Protein AF-A0A7C1M5N7-F1 (afdb_monomer)

pLDDT: mean 85.47, std 12.75, range [38.44, 97.75]

Radius of gyration: 18.99 Å; Cα contacts (8 Å, |Δi|>4): 50; chains: 1; bounding box: 35×49×40 Å

Solvent-accessible surface area (backbone atoms only — not comparable to full-atom values): 5789 Å² total; per-residue (Å²): 134,86,79,81,76,79,78,79,82,81,74,75,94,71,81,55,74,74,61,60,71,74,50,80,91,80,73,90,84,47,65,86,79,89,68,87,49,73,68,53,43,57,52,52,48,61,55,57,70,75,49,96,65,72,51,77,51,74,44,56,63,88,75,95,65,88,92,71,87,67,66,79,67,43,81,46,73,29,52,100,62,62

Sequence (82 aa):
MISERRTVMTFKENIDKKDLVEYPVSGFKGEIVLVDDPGKLKESLRMLESVSVIGFDTETKPKFSKGKHNKVALLQLADSNR

Mean predicted aligned error: 9.15 Å

Foldseek 3Di:
DDPDPDPDDDDDPDDDPVNVVPDDDDDQPADDDDDPDPVSVVVVVVVVVVDPDKDKDFDFDDDPDDDDGGDTPDIDIGDPHD

Secondary structure (DSSP, 8-state):
------------S---HHHHHHSPPP---S------SHHHHHHHHHHHTT-S--EEEEEE---SSTT-PPPEEEEEEE-S--

Structure (mmCIF, N/CA/C/O backbone):
data_AF-A0A7C1M5N7-F1
#
_entry.id   AF-A0A7C1M5N7-F1
#
loop_
_atom_site.group_PDB
_atom_site.id
_atom_site.type_symbol
_atom_site.label_atom_id
_atom_site.label_alt_id
_atom_site.label_comp_id
_atom_site.label_asym_id
_atom_site.label_entity_id
_atom_site.label_seq_id
_atom_site.pdbx_PDB_ins_code
_atom_site.Cartn_x
_atom_site.Cartn_y
_atom_site.Cartn_z
_atom_site.occupancy
_atom_site.B_iso_or_equiv
_atom_site.auth_seq_id
_atom_site.auth_comp_id
_atom_site.auth_asym_id
_atom_site.auth_atom_id
_atom_site.pdbx_PDB_model_num
ATOM 1 N N . MET A 1 1 ? -12.519 -34.275 21.312 1.00 38.44 1 MET A N 1
ATOM 2 C CA . MET A 1 1 ? -12.658 -33.039 20.515 1.00 38.44 1 MET A CA 1
ATOM 3 C C . MET A 1 1 ? -11.519 -33.028 19.517 1.00 38.44 1 MET A C 1
ATOM 5 O O . MET A 1 1 ? -10.368 -33.111 19.925 1.00 38.44 1 MET A O 1
ATOM 9 N N . ILE A 1 2 ? -11.843 -33.125 18.233 1.00 43.00 2 ILE A N 1
ATOM 10 C CA . ILE A 1 2 ? -10.879 -33.374 17.161 1.00 43.00 2 ILE A CA 1
ATOM 11 C C . ILE A 1 2 ? -10.248 -32.023 16.821 1.00 43.00 2 ILE A C 1
ATOM 13 O O . ILE A 1 2 ? -10.957 -31.099 16.445 1.00 43.00 2 ILE A O 1
ATOM 17 N N . SER A 1 3 ? -8.941 -31.894 17.045 1.00 47.72 3 SER A N 1
ATOM 18 C CA . SER A 1 3 ? -8.168 -30.708 16.675 1.00 47.72 3 SER A CA 1
ATOM 19 C C . SER A 1 3 ? -8.154 -30.593 15.150 1.00 47.72 3 SER A C 1
ATOM 21 O O . SER A 1 3 ? -7.617 -31.474 14.471 1.00 47.72 3 SER A O 1
ATOM 23 N N . GLU A 1 4 ? -8.793 -29.554 14.611 1.00 52.06 4 GLU A N 1
ATOM 24 C CA . GLU A 1 4 ? -8.731 -29.221 13.190 1.00 52.06 4 GLU A CA 1
ATOM 25 C C . GLU A 1 4 ? -7.270 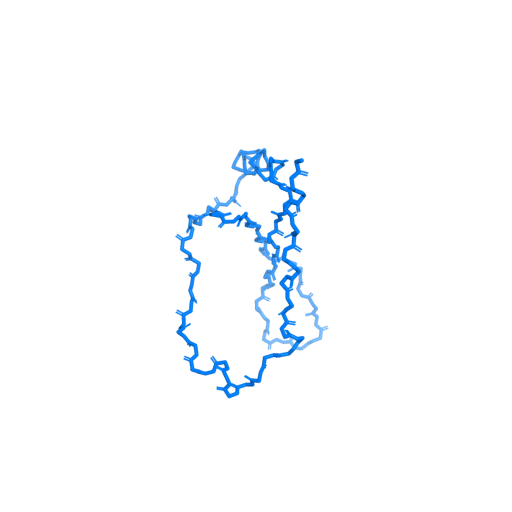-28.947 12.820 1.00 52.06 4 GLU A C 1
ATOM 27 O O . GLU A 1 4 ? -6.655 -27.964 13.240 1.00 52.06 4 GLU A O 1
ATOM 32 N N . ARG A 1 5 ? -6.676 -29.868 12.058 1.00 57.69 5 ARG A N 1
ATOM 33 C CA . ARG A 1 5 ? -5.333 -29.696 11.510 1.00 57.69 5 ARG A CA 1
ATOM 34 C C . ARG A 1 5 ? -5.369 -28.491 10.570 1.00 57.69 5 ARG A C 1
ATOM 36 O O . ARG A 1 5 ? -6.014 -28.552 9.529 1.00 57.69 5 ARG A O 1
ATOM 43 N N . ARG A 1 6 ? -4.660 -27.413 10.921 1.00 58.53 6 ARG A N 1
ATOM 44 C CA . ARG A 1 6 ? -4.359 -26.314 9.993 1.00 58.53 6 ARG A CA 1
ATOM 45 C C . ARG A 1 6 ? -3.658 -26.904 8.769 1.00 58.53 6 ARG A C 1
ATOM 47 O O . ARG A 1 6 ? -2.521 -27.361 8.877 1.00 58.53 6 ARG A O 1
ATOM 54 N N . THR A 1 7 ? -4.329 -26.912 7.623 1.00 60.53 7 THR A N 1
ATOM 55 C CA . THR A 1 7 ? -3.693 -27.213 6.340 1.00 60.53 7 THR A CA 1
ATOM 56 C C . THR A 1 7 ? -2.605 -26.174 6.102 1.00 60.53 7 THR A C 1
ATOM 58 O O . THR A 1 7 ? -2.892 -24.984 5.979 1.00 60.53 7 THR A O 1
ATOM 61 N N . VAL A 1 8 ? -1.347 -26.608 6.071 1.00 65.38 8 VAL A N 1
ATOM 62 C CA . VAL A 1 8 ? -0.235 -25.751 5.658 1.00 65.38 8 VAL A CA 1
ATOM 63 C C . VAL A 1 8 ? -0.345 -25.608 4.144 1.00 65.38 8 VAL A C 1
ATOM 65 O O . VAL A 1 8 ? -0.096 -26.561 3.411 1.00 65.38 8 VAL A O 1
ATOM 68 N N . MET A 1 9 ? -0.783 -24.441 3.675 1.00 70.62 9 MET A N 1
ATOM 69 C CA . MET A 1 9 ? -0.760 -24.115 2.250 1.00 70.62 9 MET A CA 1
ATOM 70 C C . MET A 1 9 ? 0.702 -23.983 1.810 1.00 70.62 9 MET A C 1
ATOM 72 O O . MET A 1 9 ? 1.394 -23.052 2.219 1.00 70.62 9 MET A O 1
ATOM 76 N N . THR A 1 10 ? 1.187 -24.925 1.003 1.00 82.81 10 THR A N 1
ATOM 77 C CA . THR A 1 10 ? 2.505 -24.830 0.368 1.00 82.81 10 THR A CA 1
ATOM 78 C C . THR A 1 10 ? 2.368 -24.045 -0.929 1.00 82.81 10 THR A C 1
ATOM 80 O O . THR A 1 10 ? 1.806 -24.538 -1.905 1.00 82.81 10 THR A O 1
ATOM 83 N N . PHE A 1 11 ? 2.884 -22.819 -0.943 1.00 84.31 11 PHE A N 1
ATOM 84 C CA . PHE A 1 11 ? 3.017 -22.036 -2.167 1.00 84.31 11 PHE A CA 1
ATOM 85 C C . PHE A 1 11 ? 4.285 -22.452 -2.916 1.00 84.31 11 PHE A C 1
ATOM 87 O O . PHE A 1 11 ? 5.297 -22.786 -2.298 1.00 84.31 11 PHE A O 1
ATOM 94 N N . LYS A 1 12 ? 4.237 -22.431 -4.252 1.00 84.75 12 LYS A N 1
ATOM 95 C CA . LYS A 1 12 ? 5.459 -22.529 -5.056 1.00 84.75 12 LYS A CA 1
ATOM 96 C C . LYS A 1 12 ? 6.331 -21.308 -4.756 1.00 84.75 12 LYS A C 1
ATOM 98 O O . LYS A 1 12 ? 5.827 -20.190 -4.742 1.00 84.75 12 LYS A O 1
ATOM 103 N N . GLU A 1 13 ? 7.626 -21.528 -4.554 1.00 86.38 13 GLU A N 1
ATOM 104 C CA . GLU A 1 13 ? 8.590 -20.447 -4.305 1.00 86.38 13 GLU A CA 1
ATOM 105 C C . GLU A 1 13 ? 8.750 -19.529 -5.525 1.00 86.38 13 GLU A C 1
ATOM 107 O O . GLU A 1 13 ? 8.939 -18.326 -5.384 1.00 86.38 13 GLU A O 1
ATOM 112 N N . ASN A 1 14 ? 8.626 -20.096 -6.729 1.00 87.88 14 ASN A N 1
ATOM 113 C CA . ASN A 1 14 ? 8.745 -19.378 -7.990 1.00 87.88 14 ASN A CA 1
ATOM 114 C C . ASN A 1 14 ? 7.583 -19.733 -8.922 1.00 87.88 14 ASN A C 1
ATOM 116 O O . ASN A 1 14 ? 7.118 -20.876 -8.953 1.00 87.88 14 ASN A O 1
ATOM 120 N N . ILE A 1 15 ? 7.141 -18.745 -9.700 1.00 85.94 15 ILE A N 1
ATOM 121 C CA . ILE A 1 15 ? 6.172 -18.925 -10.782 1.00 85.94 15 ILE A CA 1
ATOM 122 C C . ILE A 1 15 ? 6.929 -18.774 -12.100 1.00 85.94 15 ILE A C 1
ATOM 124 O O . ILE A 1 15 ? 7.593 -17.758 -12.327 1.00 85.94 15 ILE A O 1
ATOM 128 N N . ASP A 1 16 ? 6.841 -19.780 -12.968 1.00 89.44 16 ASP A N 1
ATOM 129 C CA . ASP A 1 16 ? 7.485 -19.734 -14.275 1.00 89.44 16 ASP A CA 1
ATOM 130 C C . ASP A 1 16 ? 6.830 -18.676 -15.169 1.00 89.44 16 ASP A C 1
ATOM 132 O O . ASP A 1 16 ? 5.611 -18.513 -15.203 1.00 89.44 16 ASP A O 1
ATOM 136 N N . LYS A 1 17 ? 7.640 -17.969 -15.967 1.00 86.44 17 LYS A N 1
ATOM 137 C CA . LYS A 1 17 ? 7.132 -16.926 -16.878 1.00 86.44 17 LYS A CA 1
ATOM 138 C C . LYS A 1 17 ? 6.090 -17.447 -17.866 1.00 86.44 17 LYS A C 1
ATOM 140 O O . LYS A 1 17 ? 5.220 -16.687 -18.266 1.00 86.44 17 LYS A O 1
ATOM 145 N N . LYS A 1 18 ? 6.205 -18.714 -18.277 1.00 88.44 18 LYS A N 1
ATOM 146 C CA . LYS A 1 18 ? 5.242 -19.360 -19.178 1.00 88.44 18 LYS A CA 1
ATOM 147 C C . LYS A 1 18 ? 3.888 -19.529 -18.495 1.00 88.44 18 LYS A C 1
ATOM 149 O O . LYS A 1 18 ? 2.879 -19.207 -19.101 1.00 88.44 18 LYS A O 1
ATOM 154 N N . ASP A 1 19 ? 3.896 -19.931 -17.226 1.00 85.62 19 ASP A N 1
ATOM 155 C CA . ASP A 1 19 ? 2.684 -20.083 -16.425 1.00 85.62 19 ASP A CA 1
ATOM 156 C C . ASP A 1 19 ? 2.009 -18.723 -16.203 1.00 85.62 19 ASP A C 1
ATOM 158 O O . ASP A 1 19 ? 0.794 -18.622 -16.320 1.00 85.62 19 ASP A O 1
ATOM 162 N N . LEU A 1 20 ? 2.788 -17.657 -15.956 1.00 85.62 20 LEU A N 1
ATOM 163 C CA . LEU A 1 20 ? 2.267 -16.297 -15.737 1.00 85.62 20 LEU A CA 1
ATOM 164 C C . LEU A 1 20 ? 1.400 -15.770 -16.891 1.00 85.62 20 LEU A C 1
ATOM 166 O O . LEU A 1 20 ? 0.434 -15.057 -16.633 1.00 85.62 20 LEU A O 1
ATOM 170 N N . VAL A 1 21 ? 1.742 -16.100 -18.141 1.00 86.94 21 VAL A N 1
ATOM 171 C CA . VAL A 1 21 ? 1.036 -15.604 -19.340 1.00 86.94 21 VAL A CA 1
ATOM 172 C C . VAL A 1 21 ? -0.357 -16.223 -19.485 1.00 86.94 21 VAL A C 1
ATOM 174 O O . VAL A 1 21 ? -1.244 -15.594 -20.054 1.00 86.94 21 VAL A O 1
ATOM 177 N N . GLU A 1 22 ? -0.565 -17.421 -18.940 1.00 89.56 22 GLU A N 1
ATOM 178 C CA . GLU A 1 22 ? -1.844 -18.134 -19.010 1.00 89.56 22 GLU A CA 1
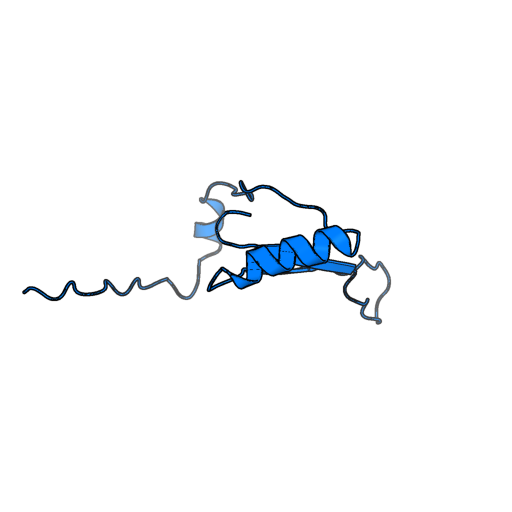ATOM 179 C C . GLU A 1 22 ? -2.860 -17.641 -17.965 1.00 89.56 22 GLU A C 1
ATOM 181 O O . GLU A 1 22 ? -4.049 -17.958 -18.049 1.00 89.56 22 GLU A O 1
ATOM 186 N N . TYR A 1 23 ? -2.426 -16.864 -16.966 1.00 88.19 23 TYR A N 1
ATOM 187 C CA . TYR A 1 23 ? -3.336 -16.335 -15.954 1.00 88.19 23 TYR A CA 1
ATOM 188 C C . TYR A 1 23 ? -4.128 -15.130 -16.475 1.00 88.19 23 TYR A C 1
ATOM 190 O O . TYR A 1 23 ? -3.594 -14.282 -17.195 1.00 88.19 23 TYR A O 1
ATOM 198 N N . PRO A 1 24 ? -5.404 -14.994 -16.070 1.00 89.81 24 PRO A N 1
ATOM 199 C CA . PRO A 1 24 ? -6.182 -13.813 -16.400 1.00 89.81 24 PRO A CA 1
ATOM 200 C C . PRO A 1 24 ? -5.539 -12.567 -15.790 1.00 89.81 24 PRO A C 1
ATOM 202 O O . PRO 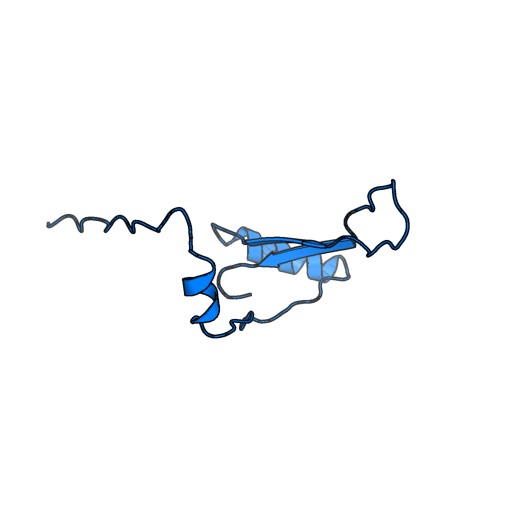A 1 24 ? -5.074 -12.579 -14.647 1.00 89.81 24 PRO A O 1
ATOM 205 N N . VAL A 1 25 ? -5.580 -11.461 -16.534 1.00 88.69 25 VAL A N 1
ATOM 206 C CA . VAL A 1 25 ? -5.177 -10.156 -16.008 1.00 88.69 25 VAL A CA 1
ATOM 207 C C . VAL A 1 25 ? -6.064 -9.819 -14.816 1.00 88.69 25 VAL A C 1
ATOM 209 O O . VAL A 1 25 ? -7.288 -9.726 -14.934 1.00 88.69 25 VAL A O 1
ATOM 212 N N . SER A 1 26 ? -5.430 -9.629 -13.665 1.00 87.38 26 SER A N 1
ATOM 213 C CA . SER A 1 26 ? -6.102 -9.191 -12.453 1.00 87.38 26 SER A CA 1
ATOM 214 C C . SER A 1 26 ? -5.894 -7.696 -12.245 1.00 87.38 26 SER A C 1
ATOM 216 O O . SER A 1 26 ? -4.896 -7.116 -12.667 1.00 87.38 26 SER A O 1
ATOM 218 N N . GLY A 1 27 ? -6.858 -7.071 -11.584 1.00 88.75 27 GLY A N 1
ATOM 219 C CA . GLY A 1 27 ? -6.782 -5.687 -11.146 1.00 88.75 27 GLY A CA 1
ATOM 220 C C . GLY A 1 27 ? -7.456 -5.566 -9.793 1.00 88.75 27 GLY A C 1
ATOM 221 O O . GLY A 1 27 ? -8.351 -6.356 -9.480 1.00 88.75 27 GLY A O 1
ATOM 222 N N . PHE A 1 28 ? -7.032 -4.587 -9.000 1.00 90.19 28 PHE A N 1
ATOM 223 C CA . PHE A 1 28 ? -7.632 -4.335 -7.698 1.00 90.19 28 PHE A CA 1
ATOM 224 C C . PHE A 1 28 ? -9.132 -4.048 -7.854 1.00 90.19 28 PHE A C 1
ATOM 226 O O . PHE A 1 28 ? -9.533 -3.233 -8.687 1.00 90.19 28 PHE A O 1
ATOM 233 N N . LYS A 1 29 ? -9.963 -4.782 -7.107 1.00 90.81 29 LYS A N 1
ATOM 234 C CA . LYS A 1 29 ? -11.432 -4.672 -7.149 1.00 90.81 29 LYS A CA 1
ATOM 235 C C . LYS A 1 29 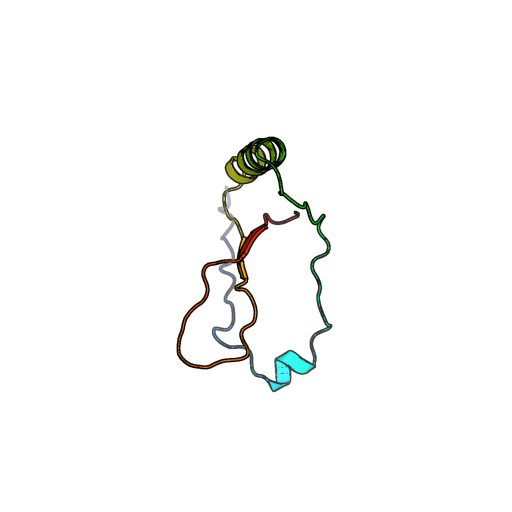? -12.011 -3.924 -5.949 1.00 90.81 29 LYS A C 1
ATOM 237 O O . LYS A 1 29 ? -13.213 -3.675 -5.939 1.00 90.81 29 LYS A O 1
ATOM 242 N N . GLY A 1 30 ? -11.173 -3.608 -4.963 1.00 89.38 30 GLY A N 1
ATOM 243 C CA . GLY A 1 30 ? -11.548 -2.811 -3.805 1.00 89.38 30 GLY A CA 1
ATOM 244 C C . GLY A 1 30 ? -11.756 -1.340 -4.151 1.00 89.38 30 GLY A C 1
ATOM 245 O O . GLY A 1 30 ? -11.517 -0.889 -5.275 1.00 89.38 30 GLY A O 1
ATOM 246 N N . GLU A 1 31 ? -12.210 -0.584 -3.161 1.00 91.94 31 GLU A N 1
ATOM 247 C CA . GLU A 1 31 ? -12.358 0.863 -3.280 1.00 91.94 31 GLU A CA 1
ATOM 248 C C . GLU A 1 31 ? -10.989 1.544 -3.170 1.00 91.94 31 GLU A C 1
ATOM 250 O O . GLU A 1 31 ? -10.258 1.318 -2.215 1.00 91.94 31 GLU A O 1
ATOM 255 N N . ILE A 1 32 ? -10.656 2.422 -4.119 1.00 93.75 32 ILE A N 1
ATOM 256 C CA . ILE A 1 32 ? -9.441 3.241 -4.039 1.00 93.75 32 ILE A CA 1
ATOM 257 C C . ILE A 1 32 ? -9.785 4.574 -3.379 1.00 93.75 32 ILE A C 1
ATOM 259 O O . ILE A 1 32 ? -10.569 5.358 -3.917 1.00 93.75 32 ILE A O 1
ATOM 263 N N . VAL A 1 33 ? -9.142 4.860 -2.247 1.00 94.50 33 VAL A N 1
ATOM 264 C CA . VAL A 1 33 ? -9.326 6.107 -1.496 1.00 94.50 33 VAL A CA 1
ATOM 265 C C . VAL A 1 33 ? -8.139 7.028 -1.709 1.00 94.50 33 VAL A C 1
ATOM 267 O O . VAL A 1 33 ? -7.016 6.717 -1.314 1.00 94.50 33 VAL A O 1
ATOM 270 N N . LEU A 1 34 ? -8.383 8.202 -2.289 1.00 96.38 34 LEU A N 1
ATOM 271 C CA . LEU A 1 34 ? -7.355 9.233 -2.369 1.00 96.38 34 LEU A CA 1
ATOM 272 C C . LEU A 1 34 ? -7.241 9.972 -1.031 1.00 96.38 34 LEU A C 1
ATOM 274 O O . LEU A 1 34 ? -8.151 10.702 -0.634 1.00 96.38 34 LEU A O 1
ATOM 278 N N . VAL A 1 35 ? -6.096 9.806 -0.373 1.00 96.81 35 VAL A N 1
ATOM 279 C CA . VAL A 1 35 ? -5.733 10.507 0.862 1.00 96.81 35 VAL A CA 1
ATOM 280 C C . VAL A 1 35 ? -4.778 11.651 0.529 1.00 96.81 35 VAL A C 1
ATOM 282 O O . VAL A 1 35 ? -3.576 11.451 0.372 1.00 96.81 35 VAL A O 1
ATOM 285 N N . ASP A 1 36 ? -5.320 12.856 0.411 1.00 96.69 36 ASP A N 1
ATOM 286 C CA . ASP A 1 36 ? -4.603 14.080 0.030 1.00 96.69 36 ASP A CA 1
ATOM 287 C C . ASP A 1 36 ? -4.688 15.191 1.091 1.00 96.69 36 ASP A C 1
ATOM 289 O O . ASP A 1 36 ? -4.123 16.270 0.912 1.00 96.69 36 ASP A O 1
ATOM 293 N N . ASP A 1 37 ? -5.339 14.913 2.224 1.00 97.75 37 ASP A N 1
ATOM 294 C CA . ASP A 1 37 ? -5.441 15.829 3.353 1.00 97.75 37 ASP A CA 1
ATOM 295 C C . ASP A 1 37 ? -5.298 15.116 4.717 1.00 97.75 37 ASP A C 1
ATOM 297 O O . ASP A 1 37 ? -5.507 13.900 4.830 1.00 97.75 37 ASP A O 1
ATOM 301 N N . PRO A 1 38 ? -4.948 15.857 5.788 1.00 97.12 38 PRO A N 1
ATOM 302 C CA . PRO A 1 38 ? -4.744 15.274 7.115 1.00 97.12 38 PRO A CA 1
ATOM 303 C C . PRO A 1 38 ? -5.989 14.627 7.744 1.00 97.12 38 PRO A C 1
ATOM 305 O O . PRO A 1 38 ? -5.858 13.728 8.577 1.00 97.12 38 PRO A O 1
ATOM 308 N N . GLY A 1 39 ? -7.194 15.077 7.386 1.00 97.38 39 GLY A N 1
ATOM 309 C CA . GLY A 1 39 ? -8.451 14.526 7.886 1.00 97.38 39 GLY A CA 1
ATOM 310 C C . GLY A 1 39 ? -8.683 13.113 7.360 1.00 97.38 39 GLY A C 1
ATOM 311 O O . GLY A 1 39 ? -8.860 12.185 8.156 1.00 97.38 39 GLY A O 1
ATOM 312 N N . LYS A 1 40 ? -8.569 12.936 6.038 1.00 96.44 40 LYS A N 1
ATOM 313 C CA . LYS A 1 40 ? -8.637 11.620 5.380 1.00 96.44 40 LYS A CA 1
ATOM 314 C C . LYS A 1 40 ? -7.540 10.681 5.859 1.00 96.44 40 LYS A C 1
ATOM 316 O O . LYS A 1 40 ? -7.788 9.489 6.036 1.00 96.44 40 LYS A O 1
ATOM 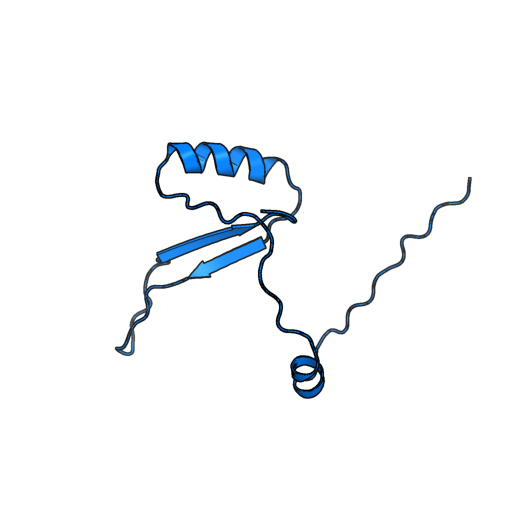321 N N . LEU A 1 41 ? -6.343 11.211 6.124 1.00 95.69 41 LEU A N 1
ATOM 322 C CA . LEU A 1 41 ? -5.241 10.419 6.669 1.00 95.69 41 LEU A CA 1
ATOM 323 C C . LEU A 1 41 ? -5.611 9.835 8.032 1.00 95.69 41 LEU A C 1
ATOM 325 O O . LEU A 1 41 ? -5.477 8.634 8.249 1.00 95.69 41 LEU A O 1
ATOM 329 N N . LYS A 1 42 ? -6.128 10.666 8.941 1.00 96.31 42 LYS A N 1
ATOM 330 C CA . LYS A 1 42 ? -6.517 10.227 10.286 1.00 96.31 42 LYS A CA 1
ATOM 331 C C . LYS A 1 42 ? -7.618 9.165 10.254 1.00 96.31 42 LYS A C 1
ATOM 333 O O . LYS A 1 42 ? -7.619 8.260 11.083 1.00 96.31 42 LYS A O 1
ATOM 338 N N . GLU A 1 43 ? -8.571 9.287 9.335 1.00 94.62 43 GLU A N 1
ATOM 339 C CA . GLU A 1 43 ? -9.624 8.287 9.153 1.00 94.62 43 GLU A CA 1
ATOM 340 C C . GLU A 1 43 ? -9.079 6.966 8.606 1.00 94.62 43 GLU A C 1
ATOM 342 O O . GLU A 1 43 ? -9.355 5.914 9.182 1.00 94.62 43 GLU A O 1
ATOM 347 N N . SER A 1 44 ? -8.252 7.034 7.564 1.00 94.12 44 SER A N 1
ATOM 348 C CA . SER A 1 44 ? -7.657 5.855 6.927 1.00 94.12 44 SER A CA 1
ATOM 349 C C . SER A 1 44 ? -6.771 5.076 7.898 1.00 94.12 44 SER A C 1
ATOM 351 O O . SER A 1 44 ? -6.852 3.854 7.959 1.00 94.12 44 SER A O 1
ATOM 353 N N . LEU A 1 45 ? -5.983 5.772 8.725 1.00 93.88 45 LEU A N 1
ATOM 354 C CA . LEU A 1 45 ? -5.128 5.133 9.728 1.00 93.88 45 LEU A CA 1
ATOM 355 C C . LEU A 1 45 ? -5.928 4.369 10.787 1.00 93.88 45 LEU A C 1
ATOM 357 O O . LEU A 1 45 ? -5.573 3.239 11.091 1.00 93.88 45 LEU A O 1
ATOM 361 N N . ARG A 1 46 ? -7.035 4.925 11.298 1.00 94.00 46 ARG A N 1
ATOM 362 C CA . ARG A 1 46 ? -7.886 4.210 12.271 1.00 94.00 46 ARG A CA 1
ATOM 363 C C . ARG A 1 46 ? -8.450 2.906 11.714 1.00 94.00 46 ARG A C 1
ATOM 365 O O . ARG A 1 46 ? -8.616 1.946 12.457 1.00 94.00 46 ARG A O 1
ATOM 372 N N . MET A 1 47 ? -8.778 2.890 10.424 1.00 91.06 47 MET A N 1
ATOM 373 C CA . MET A 1 47 ? -9.229 1.678 9.749 1.00 91.06 47 MET A CA 1
ATOM 374 C C . MET A 1 47 ? -8.080 0.667 9.648 1.00 91.06 47 MET A C 1
ATOM 376 O O . MET A 1 47 ? -8.229 -0.468 10.099 1.00 91.06 47 MET A O 1
ATOM 380 N N . LEU A 1 48 ? -6.914 1.098 9.158 1.00 93.38 48 LEU A N 1
ATOM 381 C CA . LEU A 1 48 ? -5.748 0.227 8.981 1.00 93.38 48 LEU A CA 1
ATOM 382 C C . LEU A 1 48 ? -5.197 -0.319 10.311 1.00 93.38 48 LEU A C 1
ATOM 384 O O . LEU A 1 48 ? -4.675 -1.426 10.352 1.00 93.38 48 LEU A O 1
ATOM 388 N N . GLU A 1 49 ? -5.348 0.411 11.416 1.00 93.69 49 GLU A N 1
ATOM 389 C CA . GLU A 1 49 ? -4.990 -0.058 12.764 1.00 93.69 49 GLU A CA 1
ATOM 390 C C . GLU A 1 49 ? -5.830 -1.260 13.227 1.00 93.69 49 GLU A C 1
ATOM 392 O O . GLU A 1 49 ? -5.402 -2.007 14.107 1.00 93.69 49 GLU A O 1
ATOM 397 N N . SER A 1 50 ? -7.020 -1.463 12.651 1.00 91.44 50 SER A N 1
ATOM 398 C CA . SER A 1 50 ? -7.913 -2.566 13.023 1.00 91.44 50 SER A CA 1
ATOM 399 C C . SER A 1 50 ? -7.598 -3.891 12.319 1.00 91.44 50 SER A C 1
ATOM 401 O O . SER A 1 50 ? -8.138 -4.929 12.710 1.00 91.44 50 SER A O 1
ATOM 403 N N . VAL A 1 51 ? -6.717 -3.883 11.311 1.00 92.50 51 VAL A N 1
ATOM 404 C CA . VAL A 1 51 ? -6.357 -5.074 10.530 1.00 92.50 51 VAL A CA 1
ATOM 405 C C . VAL A 1 51 ? -4.975 -5.604 10.915 1.00 92.50 51 VAL A C 1
ATOM 407 O O . VAL A 1 51 ? -4.059 -4.860 11.247 1.00 92.50 51 VAL A O 1
ATOM 410 N N . SER A 1 52 ? -4.805 -6.928 10.878 1.00 93.69 52 SER A N 1
ATOM 411 C CA . SER A 1 52 ? -3.557 -7.582 11.301 1.00 93.69 52 SER A CA 1
ATOM 412 C C . SER A 1 52 ? -2.461 -7.599 10.234 1.00 93.69 52 SER A C 1
ATOM 414 O O . SER A 1 52 ? -1.303 -7.861 10.549 1.00 93.69 52 SER A O 1
ATOM 416 N N . VAL A 1 53 ? -2.830 -7.410 8.966 1.00 93.25 53 VAL A N 1
ATOM 417 C CA . VAL A 1 53 ? -1.926 -7.456 7.812 1.00 93.25 53 VAL A CA 1
ATOM 418 C C . VAL A 1 53 ? -2.351 -6.371 6.837 1.00 93.25 53 VAL A C 1
ATOM 420 O O . VAL A 1 53 ? -3.541 -6.217 6.571 1.00 93.25 53 VAL A O 1
ATOM 423 N N . ILE A 1 54 ? -1.364 -5.666 6.291 1.00 95.12 54 ILE A N 1
ATOM 424 C CA . ILE A 1 54 ? -1.551 -4.644 5.264 1.00 95.12 54 ILE A CA 1
ATOM 425 C C . ILE A 1 54 ? -0.624 -4.924 4.080 1.00 95.12 54 ILE A C 1
ATOM 427 O O . ILE A 1 54 ? 0.516 -5.360 4.258 1.00 95.12 54 ILE A O 1
ATOM 431 N N . GLY A 1 55 ? -1.117 -4.663 2.874 1.00 93.69 55 GLY A N 1
ATOM 432 C CA . GLY A 1 55 ? -0.301 -4.459 1.686 1.00 93.69 55 GLY A CA 1
ATOM 433 C C . GLY A 1 55 ? 0.324 -3.065 1.712 1.00 93.69 55 GLY A C 1
ATOM 434 O O . GLY A 1 55 ? -0.291 -2.110 2.186 1.00 93.69 55 GLY A O 1
ATOM 435 N N . PHE A 1 56 ? 1.552 -2.957 1.213 1.00 94.81 56 PHE A N 1
ATOM 436 C CA . PHE A 1 56 ? 2.318 -1.715 1.157 1.00 94.81 56 PHE A CA 1
ATOM 437 C C . PHE A 1 56 ? 3.030 -1.624 -0.189 1.00 94.81 56 PHE A C 1
ATOM 439 O O . PHE A 1 56 ? 3.663 -2.595 -0.608 1.00 94.81 56 PHE A O 1
ATOM 446 N N . ASP A 1 57 ? 2.972 -0.452 -0.816 1.00 94.94 57 ASP A N 1
ATOM 447 C CA . ASP A 1 57 ? 3.777 -0.126 -1.991 1.00 94.94 57 ASP A CA 1
ATOM 448 C C . ASP A 1 57 ? 4.097 1.377 -2.046 1.00 94.94 57 ASP A C 1
ATOM 450 O O . ASP A 1 57 ? 3.467 2.198 -1.367 1.00 94.94 57 ASP A O 1
ATOM 454 N N . THR A 1 58 ? 5.098 1.757 -2.837 1.00 94.31 58 THR A N 1
ATOM 455 C CA . THR A 1 58 ? 5.476 3.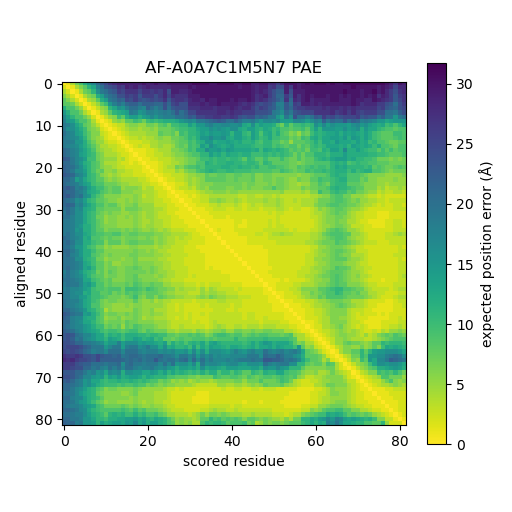161 -3.029 1.00 94.31 58 THR A CA 1
ATOM 456 C C . THR A 1 58 ? 5.825 3.457 -4.472 1.00 94.31 58 THR A C 1
ATOM 458 O O . THR A 1 58 ? 6.636 2.758 -5.072 1.00 94.31 58 THR A O 1
ATOM 461 N N . GLU A 1 59 ? 5.357 4.600 -4.964 1.00 92.62 59 GLU A N 1
ATOM 462 C CA . GLU A 1 59 ? 5.742 5.103 -6.278 1.00 92.62 59 GLU A CA 1
ATOM 463 C C . GLU A 1 59 ? 6.672 6.308 -6.156 1.00 92.62 59 GLU A C 1
ATOM 465 O O . GLU A 1 59 ? 6.532 7.177 -5.284 1.00 92.62 59 GLU A O 1
ATOM 470 N N . THR A 1 60 ? 7.634 6.393 -7.073 1.00 89.69 60 THR A N 1
ATOM 471 C CA . THR A 1 60 ? 8.529 7.550 -7.193 1.00 89.69 60 THR A CA 1
ATOM 472 C C . THR A 1 60 ? 8.213 8.329 -8.459 1.00 89.69 60 THR A C 1
ATOM 474 O O . THR A 1 60 ? 7.772 7.779 -9.465 1.00 89.69 60 THR A O 1
ATOM 477 N N . LYS A 1 61 ? 8.453 9.644 -8.437 1.00 85.12 61 LYS A N 1
ATOM 478 C CA . LYS A 1 61 ? 8.263 10.470 -9.634 1.00 85.12 61 LYS A CA 1
ATOM 479 C C . LYS A 1 61 ? 9.133 9.921 -10.780 1.00 85.12 61 LYS A C 1
ATOM 481 O O . LYS A 1 61 ? 10.332 9.728 -10.553 1.00 85.12 61 LYS A O 1
ATOM 486 N N . PRO A 1 62 ? 8.603 9.729 -12.003 1.00 78.44 62 PRO A N 1
ATOM 487 C CA . PRO A 1 62 ? 9.407 9.261 -13.124 1.00 78.44 62 PRO A CA 1
ATOM 488 C C . PRO A 1 62 ? 10.517 10.263 -13.436 1.00 78.44 62 PRO A C 1
ATOM 490 O O . PRO A 1 62 ? 10.351 11.482 -13.301 1.00 78.44 62 PRO A O 1
ATOM 493 N N . LYS A 1 63 ? 11.675 9.748 -13.850 1.00 77.81 63 LYS A N 1
ATOM 494 C CA . LYS A 1 63 ? 12.831 10.574 -14.181 1.00 77.81 63 LYS A CA 1
ATOM 495 C C . LYS A 1 63 ? 13.486 10.111 -15.468 1.00 77.81 63 LYS A C 1
ATOM 497 O O . LYS A 1 63 ? 13.820 8.945 -15.624 1.00 77.81 63 LYS A O 1
ATOM 502 N N . PHE A 1 64 ? 13.750 11.077 -16.339 1.00 80.06 64 PHE A N 1
ATOM 503 C CA . PHE A 1 64 ? 14.357 10.848 -17.649 1.00 80.06 64 PHE A CA 1
ATOM 504 C C . PHE A 1 64 ? 15.862 11.188 -17.684 1.00 80.06 64 PHE A C 1
ATOM 506 O O . PHE A 1 64 ? 16.457 11.261 -18.752 1.00 80.06 64 PHE A O 1
ATOM 513 N N . SER A 1 65 ? 16.502 11.395 -16.522 1.00 80.81 65 SER A N 1
ATOM 514 C CA . SER A 1 65 ? 17.940 11.690 -16.396 1.00 80.81 65 SER A CA 1
ATOM 515 C C . SER A 1 65 ? 18.634 10.825 -15.332 1.00 80.81 65 SER A C 1
ATOM 517 O O . SER A 1 65 ? 18.141 10.671 -14.210 1.00 80.81 65 SER A O 1
ATOM 519 N N . LYS A 1 66 ? 19.794 10.251 -15.691 1.00 77.50 66 LYS A N 1
ATOM 520 C CA . LYS A 1 66 ? 20.562 9.291 -14.872 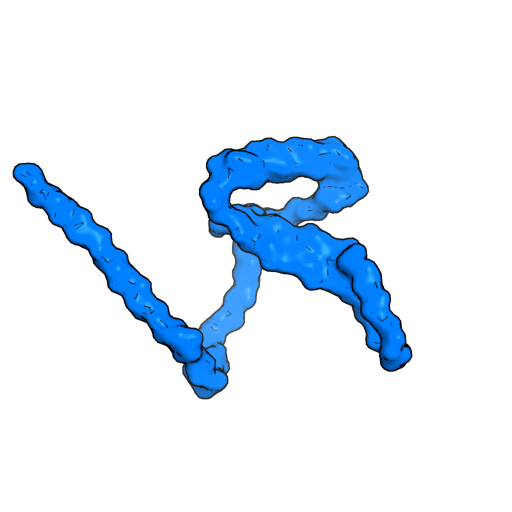1.00 77.50 66 LYS A CA 1
ATOM 521 C C . LYS A 1 66 ? 21.164 9.941 -13.609 1.00 77.50 66 LYS A C 1
ATOM 523 O O . LYS A 1 66 ? 21.523 11.115 -13.618 1.00 77.50 66 LYS A O 1
ATOM 528 N N . GLY A 1 67 ? 21.299 9.164 -12.528 1.00 75.75 67 GLY A N 1
ATOM 529 C CA . GLY A 1 67 ? 22.207 9.475 -11.408 1.00 75.75 67 GLY A CA 1
ATOM 530 C C . GLY A 1 67 ? 21.640 10.202 -10.179 1.00 75.75 67 GL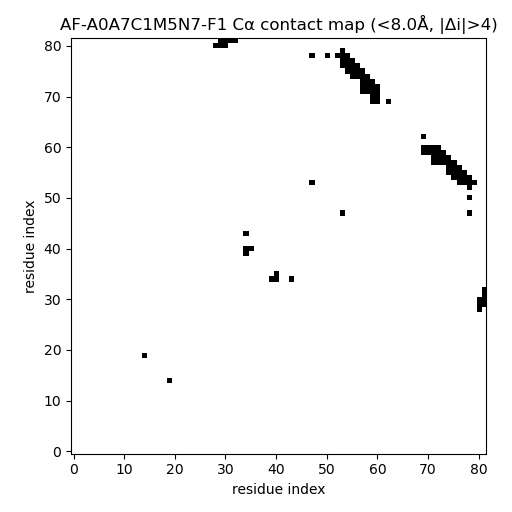Y A C 1
ATOM 531 O O . GLY A 1 67 ? 22.422 10.578 -9.314 1.00 75.75 67 GLY A O 1
ATOM 532 N N . LYS A 1 68 ? 20.319 10.409 -10.045 1.00 70.88 68 LYS A N 1
ATOM 533 C CA . LYS A 1 68 ? 19.731 10.809 -8.741 1.00 70.88 68 LYS A CA 1
ATOM 534 C C . LYS A 1 68 ? 18.424 10.073 -8.481 1.00 70.88 68 LYS A C 1
ATOM 536 O O . LYS A 1 68 ? 17.590 10.034 -9.385 1.00 70.88 68 LYS A O 1
ATOM 541 N N . HIS A 1 69 ? 18.251 9.584 -7.257 1.00 75.31 69 HIS A N 1
ATOM 542 C CA . HIS A 1 69 ? 17.015 8.976 -6.770 1.00 75.31 69 HIS A CA 1
ATOM 543 C C . HIS A 1 69 ? 16.009 10.064 -6.376 1.00 75.31 69 HIS A C 1
ATOM 545 O O . HIS A 1 69 ? 16.382 11.059 -5.750 1.00 75.31 69 HIS A O 1
ATOM 551 N N . ASN A 1 70 ? 14.747 9.894 -6.767 1.00 80.94 70 ASN A N 1
ATOM 552 C CA . ASN A 1 70 ? 13.665 10.769 -6.323 1.00 80.94 70 ASN A CA 1
ATOM 553 C C . ASN A 1 70 ? 13.157 10.307 -4.953 1.00 80.94 70 ASN A C 1
ATOM 555 O O . ASN A 1 70 ? 13.215 9.122 -4.633 1.00 80.94 70 ASN A O 1
ATOM 559 N N . LYS A 1 71 ? 12.648 11.248 -4.151 1.00 84.88 71 LYS A N 1
ATOM 560 C CA . LYS A 1 71 ? 11.882 10.904 -2.947 1.00 84.88 71 LYS A CA 1
ATOM 561 C C . LYS A 1 71 ? 10.590 10.180 -3.350 1.00 84.88 71 LYS A C 1
ATOM 563 O O . LYS A 1 71 ? 10.108 10.371 -4.471 1.00 84.88 71 LYS A O 1
ATOM 568 N N . VAL A 1 72 ? 10.044 9.387 -2.426 1.00 84.94 72 VAL A N 1
ATOM 569 C CA . VAL A 1 72 ? 8.711 8.784 -2.563 1.00 84.94 72 VAL A CA 1
ATOM 570 C C . VAL A 1 72 ? 7.704 9.883 -2.893 1.00 84.94 72 VAL A C 1
ATOM 572 O O . VAL A 1 72 ? 7.694 10.933 -2.248 1.00 84.94 72 VAL A O 1
ATOM 575 N N . ALA A 1 73 ? 6.917 9.654 -3.940 1.00 89.81 73 ALA A N 1
ATOM 576 C CA . ALA A 1 73 ? 5.893 10.574 -4.415 1.00 89.81 73 ALA A CA 1
ATOM 577 C C . ALA A 1 73 ? 4.487 10.126 -3.996 1.00 89.81 73 ALA A C 1
ATOM 579 O O . ALA A 1 73 ? 3.618 10.975 -3.826 1.00 89.81 73 ALA A O 1
ATOM 580 N N . LEU A 1 74 ? 4.283 8.819 -3.810 1.00 94.19 74 LEU A N 1
ATOM 581 C CA . LEU A 1 74 ? 3.024 8.231 -3.368 1.00 94.19 74 LEU A CA 1
ATOM 582 C C . LEU A 1 74 ? 3.302 7.025 -2.464 1.00 94.19 74 LEU A C 1
ATOM 584 O O . LEU A 1 74 ? 4.183 6.219 -2.757 1.00 94.19 74 LEU A O 1
ATOM 588 N N . LEU A 1 75 ? 2.533 6.922 -1.383 1.00 95.00 75 LEU A N 1
ATOM 589 C CA . LEU A 1 75 ? 2.455 5.753 -0.515 1.00 95.00 75 LEU A CA 1
ATOM 590 C C . LEU A 1 75 ? 1.096 5.086 -0.736 1.00 95.00 75 LEU A C 1
ATOM 592 O O . LEU A 1 75 ? 0.075 5.772 -0.719 1.00 95.00 75 LEU A O 1
ATOM 596 N N . GLN A 1 76 ? 1.090 3.770 -0.916 1.00 96.12 76 GLN A N 1
ATOM 597 C CA . GLN A 1 76 ? -0.114 2.965 -1.086 1.00 96.12 76 GLN A CA 1
ATOM 598 C C . GLN A 1 76 ? -0.186 1.943 0.042 1.00 96.12 76 GLN A C 1
ATOM 600 O O . GLN A 1 76 ? 0.786 1.240 0.316 1.00 96.12 76 GLN A O 1
ATOM 605 N N . LEU A 1 77 ? -1.339 1.881 0.698 1.00 95.62 77 LEU A N 1
ATOM 606 C CA . LEU A 1 77 ? -1.649 0.923 1.751 1.00 95.62 77 LEU A CA 1
ATOM 607 C C . LEU A 1 77 ? -2.978 0.270 1.393 1.00 95.62 77 LEU A C 1
ATOM 609 O O . LEU A 1 77 ? -3.879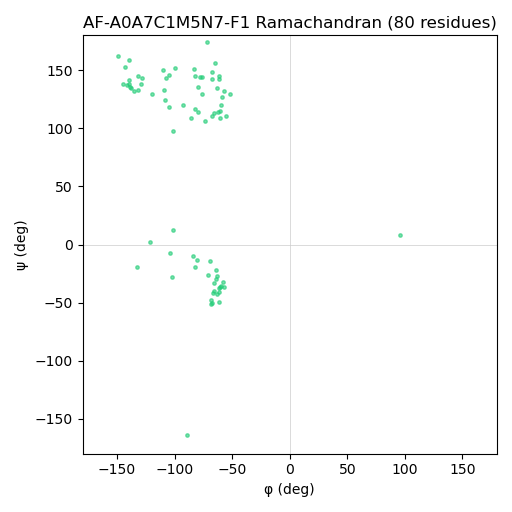 0.976 0.945 1.00 95.62 77 LEU A O 1
ATOM 613 N N . ALA A 1 78 ? -3.083 -1.040 1.587 1.00 94.00 78 ALA A N 1
ATOM 614 C CA . ALA A 1 78 ? -4.313 -1.782 1.332 1.00 94.00 78 ALA A CA 1
ATOM 615 C C . ALA A 1 78 ? -4.546 -2.832 2.421 1.00 94.00 78 ALA A C 1
ATOM 617 O O . ALA A 1 78 ? -3.601 -3.484 2.869 1.00 94.00 78 ALA A O 1
ATOM 618 N N . ASP A 1 79 ? -5.791 -3.023 2.832 1.00 91.06 79 ASP A N 1
ATOM 619 C CA . ASP A 1 79 ? -6.228 -4.224 3.536 1.00 91.06 79 ASP A CA 1
ATOM 620 C C . ASP A 1 79 ? -6.701 -5.296 2.526 1.00 91.06 79 ASP A C 1
ATOM 622 O O . ASP A 1 79 ? -6.365 -5.261 1.340 1.00 91.06 79 ASP A O 1
ATOM 626 N N . SER A 1 80 ? -7.430 -6.318 2.980 1.00 86.25 80 SER A N 1
ATOM 627 C CA . SER A 1 80 ? -7.932 -7.377 2.093 1.00 86.25 80 SER A CA 1
ATOM 628 C C . SER A 1 80 ? -9.036 -6.929 1.122 1.00 86.25 80 SER A C 1
ATOM 630 O O . SER A 1 80 ? -9.336 -7.663 0.179 1.00 86.25 80 SER A O 1
ATOM 632 N N . ASN A 1 81 ? -9.639 -5.760 1.337 1.00 77.06 81 ASN A N 1
ATOM 633 C CA . ASN A 1 81 ? -10.836 -5.266 0.660 1.00 77.06 81 ASN A CA 1
ATOM 634 C C . ASN A 1 81 ? -10.723 -3.812 0.146 1.00 77.06 81 ASN A C 1
ATOM 636 O O . ASN A 1 81 ? -11.534 -3.432 -0.705 1.00 77.06 81 ASN A O 1
ATOM 640 N N . ARG A 1 82 ? -9.784 -2.998 0.647 1.00 74.19 82 ARG A N 1
ATOM 641 C CA . ARG A 1 82 ? -9.676 -1.552 0.391 1.00 74.19 82 ARG A CA 1
ATOM 642 C C . ARG A 1 82 ? -8.245 -1.035 0.504 1.00 74.19 82 ARG A C 1
ATOM 644 O O . ARG A 1 82 ? -7.559 -1.390 1.483 1.00 74.19 82 ARG A O 1
#